Protein AF-A0A7R9B940-F1 (afdb_monomer)

Solvent-accessible surface area (backbone atoms only — not comparable to full-atom values): 6232 Å² total; per-residue (Å²): 134,87,73,83,68,97,74,81,76,77,67,79,69,38,91,93,46,44,43,45,78,43,86,52,98,89,57,70,48,78,44,73,43,91,58,52,70,61,50,43,40,62,71,63,48,48,57,58,64,75,61,55,75,85,69,80,76,79,82,84,69,86,85,84,73,89,69,79,79,77,85,67,60,71,65,58,56,52,50,53,53,51,52,54,54,51,54,56,64,73,76,109

Radius of gyration: 25.47 Å; Cα contacts (8 Å, |Δi|>4): 37; chains: 1; bounding box: 59×41×60 Å

InterPro domains:
  IPR029058 Alpha/Beta hydrolase fold [G3DSA:3.40.50.1820] (1-61)
  IPR029058 Alpha/Beta hydrolase fold [SSF53474] (8-49)

pLDDT: mean 72.04, std 13.84, range [44.0, 89.06]

Mean predicted aligned error: 18.37 Å

Organism: Timema shepardi (NCBI:txid629360)

Foldseek 3Di:
DDDDDDPPQADDADPVQRWDWDDDPVDTGIDRDDPPVVVCCVPPVVVVVVVPDPPDPPPPDDDDDPDPPPPDPVVVVVVVVVVVVVVVVVVD

Structure (mmCIF, N/CA/C/O backbone):
data_AF-A0A7R9B940-F1
#
_entry.id   AF-A0A7R9B940-F1
#
loop_
_atom_site.group_PDB
_atom_site.id
_atom_site.type_symbol
_atom_site.label_atom_id
_atom_site.label_alt_id
_atom_site.label_comp_id
_atom_site.label_asym_id
_atom_site.label_entity_id
_atom_site.label_seq_id
_atom_site.pdbx_PDB_ins_code
_atom_site.Cartn_x
_atom_site.Cartn_y
_atom_site.Cartn_z
_atom_site.occupancy
_atom_site.B_iso_or_equiv
_atom_site.auth_seq_id
_atom_site.auth_comp_id
_atom_site.auth_asym_id
_atom_site.auth_atom_id
_atom_site.pdbx_PDB_model_num
ATOM 1 N N . TYR A 1 1 ? 4.785 21.221 -12.037 1.00 44.00 1 TYR A N 1
ATOM 2 C CA . TYR A 1 1 ? 4.551 19.766 -12.033 1.00 44.00 1 TYR 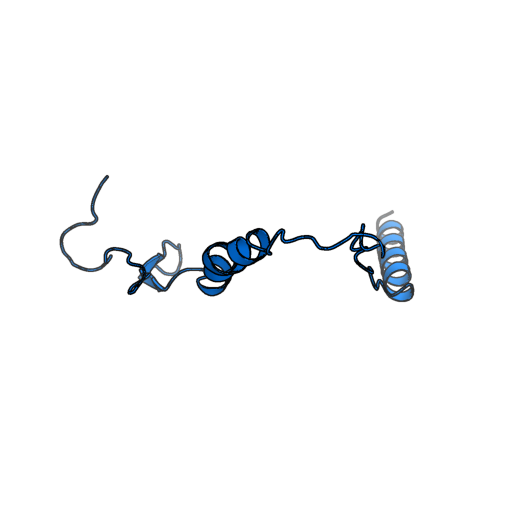A CA 1
ATOM 3 C C . TYR A 1 1 ? 4.727 19.256 -13.450 1.00 44.00 1 TYR A C 1
ATOM 5 O O . TYR A 1 1 ? 4.019 19.710 -14.338 1.00 44.00 1 TYR A O 1
ATOM 13 N N . ARG A 1 2 ? 5.759 18.443 -13.699 1.00 45.19 2 ARG A N 1
ATOM 14 C CA . ARG A 1 2 ? 6.031 17.891 -15.030 1.00 45.19 2 ARG A CA 1
ATOM 15 C C . ARG A 1 2 ? 5.057 16.737 -15.253 1.00 45.19 2 ARG A C 1
ATOM 17 O O . ARG A 1 2 ? 5.181 15.716 -14.589 1.00 45.19 2 ARG A O 1
ATOM 24 N N . HIS A 1 3 ? 4.081 16.934 -16.133 1.00 52.09 3 HIS A N 1
ATOM 25 C CA . HIS A 1 3 ? 3.276 15.835 -16.652 1.00 52.09 3 HIS A CA 1
ATOM 26 C C . HIS A 1 3 ? 4.202 14.927 -17.476 1.00 52.09 3 HIS A C 1
ATOM 28 O O . HIS A 1 3 ? 4.927 15.453 -18.328 1.00 52.09 3 HIS A O 1
ATOM 34 N N . PRO A 1 4 ? 4.256 13.611 -17.210 1.00 55.34 4 PRO A N 1
ATOM 35 C CA . PRO A 1 4 ? 4.918 12.691 -18.123 1.00 55.34 4 PRO A CA 1
ATOM 36 C C . PRO A 1 4 ? 4.215 12.800 -19.483 1.00 55.34 4 PRO A C 1
ATOM 38 O O . PRO A 1 4 ? 2.992 12.911 -19.550 1.00 55.34 4 PRO A O 1
ATOM 41 N N . GLY A 1 5 ? 5.020 12.935 -20.535 1.00 51.00 5 GLY A N 1
ATOM 42 C CA . GLY A 1 5 ? 4.594 13.312 -21.880 1.00 51.00 5 GLY A CA 1
ATOM 43 C C . GLY A 1 5 ? 3.753 12.259 -22.622 1.00 51.00 5 GLY A C 1
ATOM 44 O O . GLY A 1 5 ? 3.377 11.241 -22.051 1.00 51.00 5 GLY A O 1
ATOM 45 N N . PRO A 1 6 ? 3.467 12.522 -23.907 1.00 52.28 6 PRO A N 1
ATOM 46 C CA . PRO A 1 6 ? 2.222 12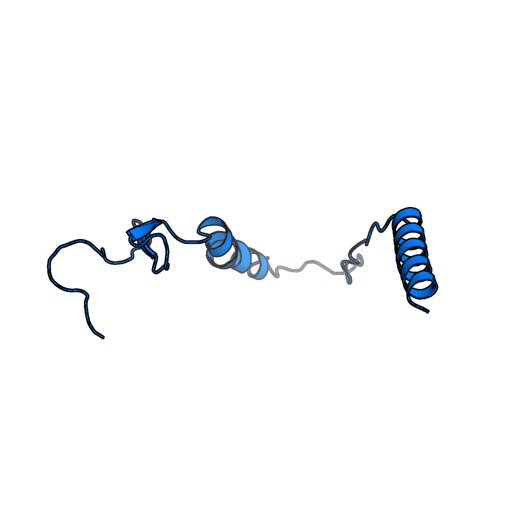.208 -24.626 1.00 52.28 6 PRO A CA 1
ATOM 47 C C . PRO A 1 6 ? 1.978 10.739 -25.015 1.00 52.28 6 PRO A C 1
ATOM 49 O O . PRO A 1 6 ? 0.980 10.465 -25.675 1.00 52.28 6 PRO A O 1
ATOM 52 N N . ASP A 1 7 ? 2.817 9.800 -24.580 1.00 52.62 7 ASP A N 1
ATOM 53 C CA . ASP A 1 7 ? 2.756 8.398 -25.003 1.00 52.62 7 ASP A CA 1
ATOM 54 C C . ASP A 1 7 ? 2.315 7.480 -23.852 1.00 52.62 7 ASP A C 1
ATOM 56 O O . ASP A 1 7 ? 3.023 6.560 -23.482 1.00 52.62 7 ASP A O 1
ATOM 60 N N . ASN A 1 8 ? 1.140 7.736 -23.267 1.00 54.91 8 ASN A N 1
ATOM 61 C CA . ASN A 1 8 ? 0.234 6.751 -22.634 1.00 54.91 8 ASN A CA 1
ATOM 62 C C . ASN A 1 8 ? 0.762 5.776 -21.545 1.00 54.91 8 ASN A C 1
ATOM 64 O O . ASN A 1 8 ? -0.012 4.946 -21.069 1.00 54.91 8 ASN A O 1
ATOM 68 N N . GLU A 1 9 ? 2.024 5.838 -21.124 1.00 69.75 9 GLU A N 1
ATOM 69 C CA . GLU A 1 9 ? 2.645 4.833 -20.245 1.00 69.75 9 GLU A CA 1
ATOM 70 C C . GLU A 1 9 ? 2.409 5.091 -18.757 1.00 69.75 9 GLU A C 1
ATOM 72 O O . GLU A 1 9 ? 2.573 4.185 -17.942 1.00 69.75 9 GLU A O 1
ATOM 77 N N . TRP A 1 10 ? 1.973 6.297 -18.384 1.00 75.31 10 TRP A N 1
ATOM 78 C CA . TRP A 1 10 ? 1.576 6.611 -17.014 1.00 75.31 10 TRP A CA 1
ATOM 79 C C . TRP A 1 10 ? 0.187 7.260 -16.979 1.00 75.31 10 TRP A C 1
ATOM 81 O O . TRP A 1 10 ? 0.068 8.481 -17.110 1.00 75.31 10 TRP A O 1
ATOM 91 N N . PRO A 1 11 ? -0.882 6.464 -16.790 1.00 78.19 11 PRO A N 1
ATOM 92 C CA . PRO A 1 11 ? -2.236 6.982 -16.714 1.00 78.19 11 PRO A CA 1
ATOM 93 C C . PRO A 1 11 ? -2.453 7.780 -15.429 1.00 78.19 11 PRO A C 1
ATOM 95 O O . PRO A 1 11 ? -1.820 7.547 -14.397 1.00 78.19 11 PRO A O 1
ATOM 98 N N . GLN A 1 12 ? -3.394 8.717 -15.486 1.00 84.00 12 GLN A N 1
ATOM 99 C CA . GLN A 1 12 ? -3.812 9.474 -14.316 1.00 84.00 12 GLN A CA 1
ATOM 100 C C . GLN A 1 12 ? -4.417 8.538 -13.259 1.00 84.00 12 GLN A C 1
ATOM 102 O O . GLN A 1 12 ? -5.254 7.690 -13.569 1.00 84.00 12 GLN A O 1
ATOM 107 N N . TYR A 1 13 ? -4.019 8.727 -12.000 1.00 83.56 13 TYR A N 1
ATOM 108 C CA . TYR A 1 13 ? -4.613 8.014 -10.874 1.00 83.56 13 TYR A CA 1
ATOM 109 C C . TYR A 1 13 ? -6.067 8.462 -10.667 1.00 83.56 13 TYR A C 1
ATOM 111 O O . TYR A 1 13 ? -6.340 9.659 -10.534 1.00 83.56 13 TYR A O 1
ATOM 119 N N . SER A 1 14 ? -6.988 7.506 -10.578 1.00 85.38 14 SER A N 1
ATOM 120 C CA . SER A 1 14 ? -8.359 7.726 -10.109 1.00 85.38 14 SER A CA 1
ATOM 121 C C . SER A 1 14 ? -8.756 6.648 -9.102 1.00 85.38 14 SER A C 1
ATOM 123 O O . SER A 1 14 ? -8.099 5.614 -9.004 1.00 85.38 14 SER A O 1
ATOM 125 N N . GLN A 1 15 ? -9.830 6.872 -8.340 1.00 81.75 15 GLN A N 1
ATOM 126 C CA . GLN A 1 15 ? -10.339 5.856 -7.411 1.00 81.75 15 GLN A CA 1
ATOM 127 C C . GLN A 1 15 ? -10.743 4.568 -8.148 1.00 81.75 15 GLN A C 1
ATOM 129 O O . GLN A 1 15 ? -10.423 3.476 -7.687 1.00 81.75 15 GLN A O 1
ATOM 134 N N . ASP A 1 16 ? -11.369 4.702 -9.321 1.00 83.25 16 ASP A N 1
ATOM 135 C CA . ASP A 1 16 ? -11.794 3.572 -10.159 1.00 83.25 16 ASP A CA 1
ATOM 136 C C . ASP A 1 16 ? -10.621 2.895 -10.885 1.00 83.25 16 ASP A C 1
ATOM 138 O 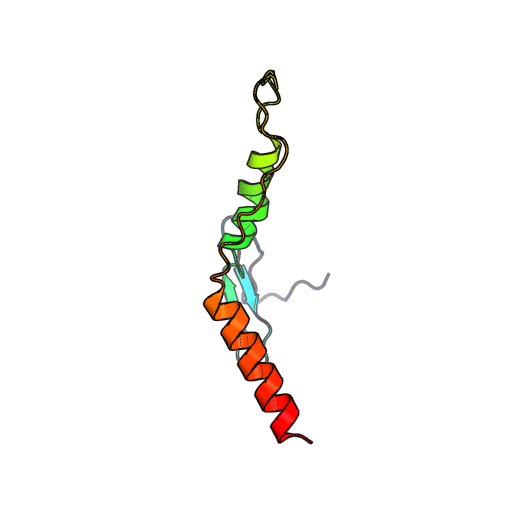O . ASP A 1 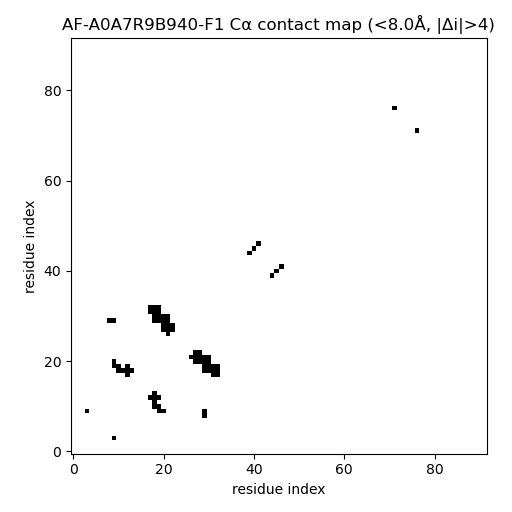16 ? -10.661 1.707 -11.207 1.00 83.25 16 ASP A O 1
ATOM 142 N N . SER A 1 17 ? -9.548 3.647 -11.136 1.00 82.88 17 SER A N 1
ATOM 143 C CA . SER A 1 17 ? -8.326 3.167 -11.774 1.00 82.88 17 SER A CA 1
ATOM 144 C C . SER A 1 17 ? -7.095 3.617 -10.976 1.00 82.88 17 SER A C 1
ATOM 146 O O . SER A 1 17 ? -6.365 4.516 -11.413 1.00 82.88 17 SER A O 1
ATOM 148 N N . PRO A 1 18 ? -6.825 2.981 -9.814 1.00 84.75 18 PRO A N 1
ATOM 149 C CA . PRO A 1 18 ? -5.762 3.384 -8.896 1.00 84.75 18 PRO A CA 1
ATOM 150 C C . PRO A 1 18 ? -4.403 2.840 -9.355 1.00 84.75 18 PRO A C 1
ATOM 152 O O . PRO A 1 18 ? -3.748 2.034 -8.685 1.00 84.75 18 PRO A O 1
ATOM 155 N N . GLN A 1 19 ? -4.009 3.230 -10.563 1.00 86.12 19 GLN A N 1
ATOM 156 C CA . GLN A 1 19 ? -2.754 2.839 -11.187 1.00 86.12 19 GLN A CA 1
ATOM 157 C C . GLN A 1 19 ? -1.648 3.805 -10.772 1.00 86.12 19 GLN A C 1
ATOM 159 O O . GLN A 1 19 ? -1.855 5.014 -10.680 1.00 86.12 19 GLN A O 1
ATOM 164 N N . TYR A 1 20 ? -0.469 3.261 -10.510 1.00 81.81 20 TYR A N 1
ATOM 165 C CA . TYR A 1 20 ? 0.709 4.027 -10.131 1.00 81.81 20 TYR A CA 1
ATOM 166 C C . TYR A 1 20 ? 1.932 3.464 -10.844 1.00 81.81 20 TYR A C 1
ATOM 168 O O . TYR A 1 20 ? 1.957 2.294 -11.226 1.00 81.81 20 TYR A O 1
ATOM 176 N N . TYR A 1 21 ? 2.951 4.297 -11.010 1.00 83.88 21 TYR A N 1
ATOM 177 C CA . TYR A 1 21 ? 4.197 3.874 -11.626 1.00 83.88 21 TYR A CA 1
ATOM 178 C C . TYR A 1 21 ? 5.164 3.351 -10.564 1.00 83.88 21 TYR A C 1
ATOM 180 O O . TYR A 1 21 ? 5.409 4.000 -9.544 1.00 83.88 21 TYR A O 1
ATOM 188 N N . ILE A 1 22 ? 5.695 2.159 -10.798 1.00 84.06 22 ILE A N 1
ATOM 189 C CA . ILE A 1 22 ? 6.728 1.523 -9.994 1.00 84.06 22 ILE A CA 1
ATOM 190 C C . ILE A 1 22 ? 8.073 1.962 -10.565 1.00 84.06 22 ILE A C 1
ATOM 192 O O . ILE A 1 22 ? 8.398 1.662 -11.712 1.00 84.06 22 ILE A O 1
ATOM 196 N N . PHE A 1 23 ? 8.846 2.660 -9.737 1.00 81.88 23 PHE A N 1
ATOM 197 C CA . PHE A 1 23 ? 10.250 2.957 -9.997 1.00 81.88 23 PHE A CA 1
ATOM 198 C C . PHE A 1 23 ? 11.112 2.003 -9.169 1.00 81.88 23 PHE A C 1
ATOM 200 O O . PHE A 1 23 ? 11.151 2.115 -7.942 1.00 81.88 23 PHE A O 1
ATOM 207 N N . ASN A 1 24 ? 11.778 1.054 -9.823 1.00 77.69 24 ASN A N 1
ATOM 208 C CA . ASN A 1 24 ? 12.683 0.093 -9.190 1.00 77.69 24 ASN A CA 1
ATOM 209 C C . ASN A 1 24 ? 13.908 -0.131 -10.101 1.00 77.69 24 ASN A C 1
ATOM 211 O O . ASN A 1 24 ? 13.860 0.122 -11.301 1.00 77.69 24 ASN A O 1
ATOM 215 N N . THR A 1 25 ? 15.025 -0.584 -9.539 1.00 81.81 25 THR A N 1
ATOM 216 C CA . THR A 1 25 ? 16.235 -0.914 -10.304 1.00 81.81 25 THR A CA 1
ATOM 217 C C . THR A 1 25 ? 16.021 -2.091 -11.250 1.00 81.81 25 THR A C 1
ATOM 219 O O . THR A 1 25 ? 16.599 -2.102 -12.334 1.00 81.81 25 THR A O 1
ATOM 222 N N . ASP A 1 26 ? 15.166 -3.040 -10.864 1.00 80.38 26 ASP A N 1
ATOM 223 C CA . ASP A 1 26 ? 15.006 -4.305 -11.588 1.00 80.38 26 ASP A CA 1
ATOM 224 C C . ASP A 1 26 ? 13.775 -4.302 -12.502 1.00 80.38 26 ASP A C 1
ATOM 226 O O . ASP A 1 26 ? 13.772 -4.924 -13.562 1.00 80.38 26 ASP A O 1
ATOM 230 N N . THR A 1 27 ? 12.708 -3.604 -12.097 1.00 70.12 27 THR A N 1
ATOM 231 C CA . THR A 1 27 ? 11.437 -3.559 -12.833 1.00 70.12 27 THR A CA 1
ATOM 232 C C . THR A 1 27 ? 10.805 -2.171 -12.775 1.00 70.12 27 THR A C 1
ATOM 234 O O . THR A 1 27 ? 10.436 -1.674 -11.717 1.00 70.12 27 THR A O 1
ATOM 237 N N . ASN A 1 28 ? 10.638 -1.551 -13.940 1.00 77.12 28 ASN A N 1
ATOM 238 C CA . ASN A 1 28 ? 9.886 -0.308 -14.089 1.00 77.12 28 ASN A CA 1
ATOM 239 C C . ASN A 1 28 ? 8.572 -0.609 -14.807 1.00 77.12 28 ASN A C 1
ATOM 241 O O . ASN A 1 28 ? 8.559 -1.407 -15.744 1.00 77.12 28 ASN A O 1
ATOM 245 N N . GLY A 1 29 ? 7.472 0.010 -14.382 1.00 79.44 29 GLY A N 1
ATOM 246 C CA . GLY A 1 29 ? 6.183 -0.177 -15.047 1.00 79.44 29 GLY A CA 1
ATOM 247 C C . GLY A 1 29 ? 4.988 0.188 -14.180 1.00 79.44 29 GLY A C 1
ATOM 248 O O . GLY A 1 29 ? 5.130 0.788 -13.118 1.00 79.44 29 GLY A O 1
ATOM 249 N N . LEU A 1 30 ? 3.790 -0.182 -14.629 1.00 82.06 30 LEU A N 1
ATOM 250 C CA . LEU A 1 30 ? 2.550 0.130 -13.925 1.00 82.06 30 LEU A CA 1
ATOM 251 C C . LEU A 1 30 ? 2.164 -0.958 -12.925 1.00 82.06 30 LEU A C 1
ATOM 253 O O . LEU A 1 30 ? 2.053 -2.136 -13.262 1.00 82.06 30 LEU A O 1
ATOM 257 N N . GLY A 1 31 ? 1.894 -0.533 -11.696 1.00 77.88 31 GLY A N 1
ATOM 258 C CA . GLY A 1 31 ? 1.254 -1.331 -10.661 1.00 77.88 31 GLY A CA 1
ATOM 259 C C . GLY A 1 31 ? -0.170 -0.853 -10.384 1.00 77.88 31 GLY A C 1
ATOM 260 O O . GLY A 1 31 ? -0.554 0.273 -10.708 1.00 77.88 31 GLY A O 1
ATOM 261 N N . ARG A 1 32 ? -0.964 -1.701 -9.726 1.00 74.38 32 ARG A N 1
ATOM 262 C CA . ARG A 1 32 ? -2.240 -1.299 -9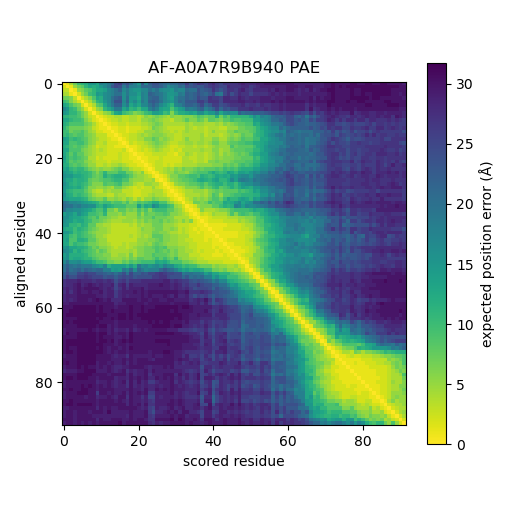.111 1.00 74.38 32 ARG A CA 1
ATOM 263 C C . ARG A 1 32 ? -2.064 -1.186 -7.609 1.00 74.38 32 ARG A C 1
ATOM 265 O O . ARG A 1 32 ? -1.653 -2.165 -6.999 1.00 74.38 32 ARG A O 1
ATOM 272 N N . GLY A 1 33 ? -2.344 0.012 -7.085 1.00 68.81 33 GLY A N 1
ATOM 273 C CA . GLY A 1 33 ? -2.197 0.483 -5.701 1.00 68.81 33 GLY A CA 1
ATOM 274 C C . GLY A 1 33 ? -1.297 -0.355 -4.781 1.00 68.81 33 GLY A C 1
ATOM 275 O O . GLY A 1 33 ? -1.736 -1.423 -4.342 1.00 68.81 33 GLY A O 1
ATOM 276 N N . PRO A 1 34 ? -0.100 0.123 -4.384 1.00 63.03 34 PRO A N 1
ATOM 277 C CA . PRO A 1 34 ? 0.668 -0.590 -3.382 1.00 63.03 34 PRO A CA 1
ATOM 278 C C . PRO A 1 34 ? -0.153 -0.558 -2.096 1.00 63.03 34 PRO A C 1
ATOM 280 O O . PRO A 1 34 ? -0.534 0.511 -1.625 1.00 63.03 34 PRO A O 1
ATOM 283 N N . ARG A 1 35 ? -0.443 -1.737 -1.543 1.00 72.62 35 ARG A N 1
ATOM 284 C CA . ARG A 1 35 ? -1.199 -1.870 -0.292 1.00 72.62 35 ARG A CA 1
ATOM 285 C C . ARG A 1 35 ? -2.634 -1.330 -0.355 1.00 72.62 35 ARG A C 1
ATOM 287 O O . ARG A 1 35 ? -3.130 -0.771 0.619 1.00 72.62 35 ARG A O 1
ATOM 294 N N . SER A 1 36 ? -3.324 -1.490 -1.489 1.00 79.06 36 SER A N 1
ATOM 295 C CA . SER A 1 36 ? -4.713 -1.023 -1.655 1.00 79.06 36 SER A CA 1
ATOM 296 C C . SER A 1 36 ? -5.652 -1.491 -0.531 1.00 79.06 36 SER A C 1
ATOM 298 O O . SER A 1 36 ? -6.492 -0.719 -0.074 1.00 79.06 36 SER A O 1
ATOM 300 N N . ARG A 1 37 ? -5.457 -2.714 -0.018 1.00 80.12 37 ARG A N 1
ATOM 301 C CA . ARG A 1 37 ? -6.203 -3.253 1.131 1.00 80.12 37 ARG A CA 1
ATOM 302 C C . ARG A 1 37 ? -5.889 -2.515 2.433 1.00 80.12 37 ARG A C 1
ATOM 304 O O . ARG A 1 37 ? -6.796 -2.220 3.204 1.00 80.12 37 ARG A O 1
ATOM 311 N N . GLU A 1 38 ? -4.626 -2.206 2.690 1.00 85.06 38 GLU A N 1
ATOM 312 C CA . GLU A 1 38 ? -4.216 -1.500 3.903 1.00 85.06 38 GLU A CA 1
ATOM 313 C C . GLU A 1 38 ? -4.567 -0.012 3.860 1.00 85.06 38 GLU A C 1
ATOM 315 O O . GLU A 1 38 ? -4.934 0.554 4.884 1.00 85.06 38 GLU A O 1
ATOM 320 N N . CYS A 1 39 ? -4.527 0.624 2.688 1.00 84.75 39 CYS A N 1
ATOM 321 C CA . CYS A 1 39 ? -5.041 1.983 2.527 1.00 84.75 39 CYS A CA 1
ATOM 322 C C . CYS A 1 39 ? -6.563 2.037 2.723 1.00 84.75 39 CYS A C 1
ATOM 324 O O . CYS A 1 39 ? -7.048 2.966 3.362 1.00 84.75 39 CYS A O 1
ATOM 326 N N . ALA A 1 40 ? -7.314 1.032 2.253 1.00 86.75 40 ALA A N 1
ATOM 327 C CA . ALA A 1 40 ? -8.755 0.943 2.500 1.00 86.75 40 ALA A CA 1
ATOM 328 C C . ALA A 1 40 ? -9.076 0.826 4.000 1.00 86.75 40 ALA A C 1
ATOM 330 O O . ALA A 1 40 ? -10.030 1.436 4.479 1.00 86.75 40 ALA A O 1
ATOM 331 N N . PHE A 1 41 ? -8.241 0.123 4.775 1.00 88.62 41 PHE A N 1
ATOM 332 C CA . PHE A 1 41 ? -8.387 0.100 6.230 1.00 88.62 41 PHE A CA 1
ATOM 333 C C . PHE A 1 41 ? -8.342 1.516 6.825 1.00 88.62 41 PHE A C 1
ATOM 335 O O . PHE A 1 41 ? -9.258 1.910 7.541 1.00 88.62 41 PHE A O 1
ATOM 342 N N . TRP A 1 42 ? -7.317 2.304 6.505 1.00 88.00 42 TRP A N 1
ATOM 343 C CA . TRP A 1 42 ? -7.166 3.643 7.085 1.00 88.00 42 TRP A CA 1
ATOM 344 C C . TRP A 1 42 ? -8.177 4.657 6.552 1.00 88.00 42 TRP A C 1
ATOM 346 O O . TRP A 1 42 ? -8.633 5.510 7.306 1.00 88.00 42 TRP A O 1
ATOM 356 N N . ASN A 1 43 ? -8.542 4.564 5.275 1.00 87.19 43 ASN A N 1
ATOM 357 C CA . ASN A 1 43 ? -9.385 5.569 4.633 1.00 87.19 43 ASN A CA 1
ATOM 358 C C . ASN A 1 43 ? -10.883 5.280 4.783 1.00 87.19 43 ASN A C 1
ATOM 360 O O . ASN A 1 43 ? -11.674 6.214 4.853 1.00 87.19 43 ASN A O 1
ATOM 364 N N . GLU A 1 44 ? -11.288 4.009 4.824 1.00 89.06 44 GLU A N 1
ATOM 365 C CA . GLU A 1 44 ? -12.706 3.623 4.794 1.00 89.06 44 GLU A CA 1
ATOM 366 C C . GLU A 1 44 ? -13.173 2.963 6.089 1.00 89.06 44 GLU A C 1
ATOM 368 O O . GLU A 1 44 ? -14.332 3.117 6.477 1.00 89.06 44 GLU A O 1
ATOM 373 N N . PHE A 1 45 ? -12.307 2.188 6.748 1.00 87.31 45 PHE A N 1
ATOM 374 C CA . PHE A 1 45 ? -12.677 1.444 7.951 1.00 87.31 45 PHE A CA 1
ATOM 375 C C . PHE A 1 45 ? -12.392 2.231 9.232 1.00 87.31 45 PHE A C 1
ATOM 377 O O . PHE A 1 45 ? -13.262 2.332 10.092 1.00 87.31 45 PHE A O 1
ATOM 384 N N . PHE A 1 46 ? -11.207 2.826 9.357 1.00 87.56 46 PHE A N 1
ATOM 385 C CA . PHE A 1 46 ? -10.794 3.552 10.556 1.00 87.56 46 PHE A CA 1
ATOM 386 C C . PHE A 1 46 ? -11.739 4.712 10.936 1.00 87.56 46 PHE A C 1
ATOM 388 O O . PHE A 1 46 ? -12.099 4.794 12.111 1.00 87.56 46 PHE A O 1
ATOM 395 N N . PRO A 1 47 ? -12.244 5.549 10.002 1.00 86.75 47 PRO A N 1
ATOM 396 C CA . PRO A 1 47 ? -13.184 6.621 10.347 1.00 86.75 47 PRO A CA 1
ATOM 397 C C . PRO A 1 47 ? -14.497 6.113 10.962 1.00 86.75 47 PRO A C 1
ATOM 399 O O . PRO A 1 47 ? -15.061 6.755 11.846 1.00 86.75 47 PRO A O 1
ATOM 402 N N . LYS A 1 48 ? -14.947 4.911 10.579 1.00 85.56 48 LYS A N 1
ATOM 403 C CA . LYS A 1 48 ? -16.160 4.289 11.137 1.00 85.56 48 LYS A CA 1
ATOM 404 C C . LYS A 1 48 ? -15.996 3.908 12.610 1.00 85.56 48 LYS A C 1
ATOM 406 O O . LYS A 1 48 ? -16.986 3.823 13.325 1.00 85.56 48 LYS A O 1
ATOM 411 N N . LEU A 1 49 ? -14.761 3.697 13.079 1.00 80.44 49 LEU A N 1
ATOM 412 C CA . LEU A 1 49 ? -14.479 3.458 14.499 1.00 80.44 49 LEU A CA 1
ATOM 413 C C . LEU A 1 49 ? -14.666 4.733 15.328 1.00 80.44 49 LEU A C 1
ATOM 415 O O . LEU A 1 49 ? -15.161 4.663 16.449 1.00 80.44 49 LEU A O 1
ATOM 419 N N . SER A 1 50 ? -14.287 5.893 14.782 1.00 73.12 50 SER A N 1
ATOM 420 C CA . SER A 1 50 ? -14.482 7.186 15.452 1.00 73.12 50 SER A CA 1
ATOM 421 C C . SER A 1 50 ? -15.930 7.669 15.432 1.00 73.12 50 SER A C 1
ATOM 423 O O . SER A 1 50 ? -16.317 8.458 16.286 1.00 73.12 50 SER A O 1
ATOM 425 N N . GLU A 1 51 ? -16.730 7.179 14.487 1.00 66.31 51 GLU A N 1
ATOM 426 C CA . GLU A 1 51 ? -18.147 7.523 14.334 1.00 66.31 51 GLU A CA 1
ATOM 427 C C . GLU A 1 51 ? -19.079 6.632 15.177 1.00 66.31 51 GLU A C 1
ATOM 429 O O . GLU A 1 51 ? -20.301 6.713 15.052 1.00 66.31 51 GLU A O 1
ATOM 434 N N . SER A 1 52 ? -18.511 5.795 16.060 1.00 60.31 52 SER A N 1
ATOM 435 C CA . SER A 1 52 ? -19.251 5.091 17.111 1.00 60.31 52 SER A CA 1
ATOM 436 C C . SER A 1 52 ? -20.212 6.071 17.793 1.00 60.31 52 SER A C 1
ATOM 438 O O . SER A 1 52 ? -19.745 7.079 18.333 1.00 60.31 52 SER A O 1
ATOM 440 N N . PRO A 1 53 ? -21.531 5.808 17.797 1.00 55.81 53 PRO A N 1
ATOM 441 C CA . PRO A 1 53 ? -22.495 6.756 18.313 1.00 55.81 53 PRO A CA 1
ATOM 442 C C . PRO A 1 53 ? -22.219 6.984 19.795 1.00 55.81 53 PRO A C 1
ATOM 444 O O . PRO A 1 53 ? -22.437 6.113 20.635 1.00 55.81 53 PRO A O 1
ATOM 447 N N . GLY A 1 54 ? -21.775 8.194 20.122 1.00 57.34 54 GLY A N 1
ATOM 448 C CA . GLY A 1 54 ? -21.848 8.754 21.465 1.00 57.34 54 GLY A CA 1
ATOM 449 C C . 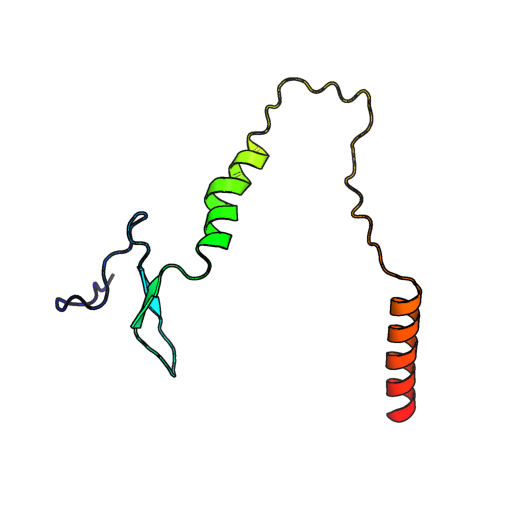GLY A 1 54 ? -23.294 9.050 21.871 1.00 57.34 54 GLY A C 1
ATOM 450 O O . GLY A 1 54 ? -23.565 10.113 22.417 1.00 57.34 54 GLY A O 1
ATOM 451 N N . THR A 1 55 ? -24.233 8.146 21.589 1.00 54.81 55 THR A N 1
ATOM 452 C CA . THR A 1 55 ? -25.513 8.099 22.292 1.00 54.81 55 THR A CA 1
ATOM 453 C C . THR A 1 55 ? -25.314 7.227 23.518 1.00 54.81 55 THR A C 1
ATOM 455 O O . THR A 1 55 ? -25.431 6.008 23.444 1.00 54.81 55 THR A O 1
ATOM 458 N N . ASP A 1 56 ? -24.950 7.896 24.609 1.00 55.31 56 ASP A N 1
ATOM 459 C CA . ASP A 1 56 ? -25.331 7.535 25.974 1.00 55.31 56 ASP A CA 1
ATOM 460 C C . ASP A 1 56 ? -25.188 6.042 26.321 1.00 55.31 56 ASP A C 1
ATOM 462 O O . ASP A 1 56 ? -26.151 5.329 26.602 1.00 55.31 56 ASP A O 1
ATOM 466 N N . VAL A 1 57 ? -23.954 5.539 26.274 1.00 57.47 57 VAL A N 1
ATOM 467 C CA . VAL A 1 57 ? -23.625 4.302 26.982 1.00 57.47 57 VAL A CA 1
ATOM 468 C C . VAL A 1 57 ? -23.290 4.700 28.415 1.00 57.47 57 VAL A C 1
ATOM 470 O O . VAL A 1 57 ? -22.169 5.124 28.704 1.00 57.47 57 VAL A O 1
ATOM 473 N N . ASP A 1 58 ? -24.284 4.580 29.296 1.00 52.12 58 ASP A N 1
ATOM 474 C CA . ASP A 1 58 ? -24.125 4.646 30.748 1.00 52.12 58 ASP A CA 1
ATOM 475 C C . ASP A 1 58 ? -22.987 3.704 31.173 1.00 52.12 58 ASP A C 1
ATOM 477 O O . ASP A 1 58 ? -23.103 2.474 31.172 1.00 52.12 58 ASP A O 1
ATOM 481 N N . CYS A 1 59 ? -21.841 4.299 31.503 1.00 53.94 59 CYS A N 1
ATOM 482 C CA . CYS A 1 59 ? -20.662 3.615 32.014 1.00 53.94 59 CYS A CA 1
ATOM 483 C C . CYS A 1 59 ? -20.847 3.230 33.490 1.00 53.94 59 CYS A C 1
ATOM 485 O O . CYS A 1 59 ? -20.005 3.547 34.324 1.00 53.94 59 CYS A O 1
ATOM 487 N N . SER A 1 60 ? -21.914 2.506 33.821 1.00 56.16 60 SER A N 1
ATOM 488 C CA . SER A 1 60 ? -22.091 1.898 35.147 1.00 56.16 60 SER A CA 1
ATOM 489 C C . SER A 1 60 ? -21.587 0.445 35.213 1.00 56.16 60 SER A C 1
ATOM 491 O O . SER A 1 60 ? -21.704 -0.219 36.240 1.00 56.16 60 SER A O 1
ATOM 493 N N . GLY A 1 61 ? -20.944 -0.051 34.148 1.00 56.38 61 GLY A N 1
ATOM 494 C CA . GLY A 1 61 ? -20.349 -1.390 34.082 1.00 56.38 61 GLY A CA 1
ATOM 495 C C . GLY A 1 61 ? -18.972 -1.393 33.420 1.00 56.38 61 GLY A C 1
ATOM 496 O O . GLY A 1 61 ? -18.850 -1.748 32.256 1.00 56.38 61 GLY A O 1
ATOM 497 N N . GLY A 1 62 ? -17.953 -0.968 34.174 1.00 54.28 62 GLY A N 1
ATOM 498 C CA . GLY A 1 62 ? -16.516 -0.924 33.858 1.00 54.28 62 GLY A CA 1
ATOM 499 C C . GLY A 1 62 ? -16.007 -1.619 32.584 1.00 54.28 62 GLY A C 1
ATOM 500 O O . GLY A 1 62 ? -15.695 -2.806 32.593 1.00 54.28 62 GLY A O 1
ATOM 501 N N . ILE A 1 63 ? -15.754 -0.821 31.546 1.00 51.94 63 ILE A N 1
ATOM 502 C CA . ILE A 1 63 ? -14.842 -1.140 30.435 1.00 51.94 63 ILE A CA 1
ATOM 503 C C . ILE A 1 63 ? -13.935 0.069 30.176 1.00 51.94 63 ILE A C 1
ATOM 505 O O . ILE A 1 63 ? -13.935 0.678 29.113 1.00 51.94 63 ILE A O 1
ATOM 509 N N . LEU A 1 64 ? -13.141 0.429 31.187 1.00 53.16 64 LEU A N 1
ATOM 510 C CA . LEU A 1 64 ? -11.982 1.300 31.014 1.00 53.16 64 LEU A CA 1
ATOM 511 C C . LEU A 1 64 ? -10.722 0.432 31.086 1.00 53.16 64 LEU A C 1
ATOM 513 O O . LEU A 1 64 ? -10.333 -0.040 32.152 1.00 53.16 64 LEU A O 1
ATOM 517 N N . GLY A 1 65 ? -10.101 0.209 29.931 1.00 52.47 65 GLY A N 1
ATOM 518 C CA . GLY A 1 65 ? -8.836 -0.509 29.812 1.00 52.47 65 GLY A CA 1
ATOM 519 C C . GLY A 1 65 ? -8.984 -1.824 29.067 1.00 52.47 65 GLY A C 1
ATOM 520 O O . GLY A 1 65 ? -9.038 -2.893 29.673 1.00 52.47 6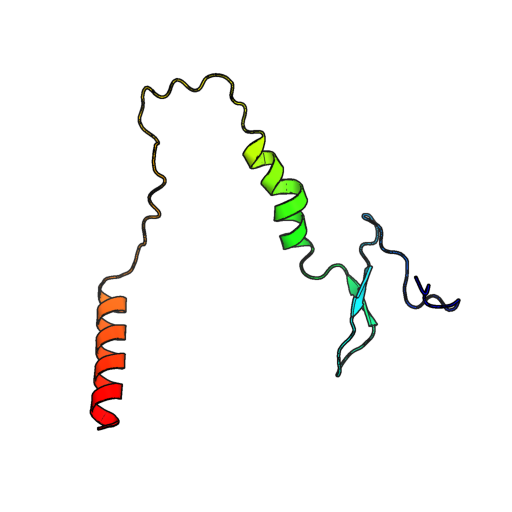5 GLY A O 1
ATOM 521 N N . MET A 1 66 ? -8.955 -1.758 27.735 1.00 48.56 66 MET A N 1
AT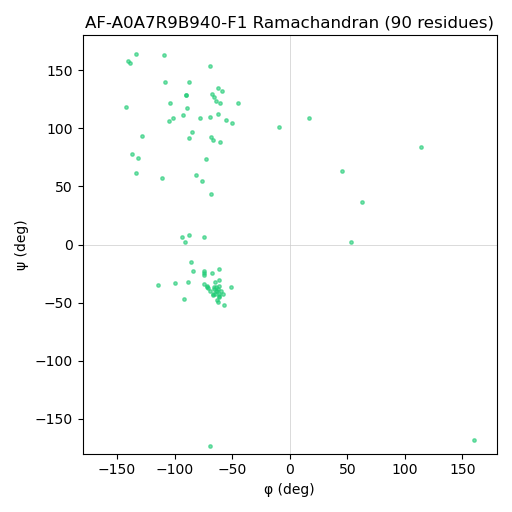OM 522 C CA . MET A 1 66 ? -8.534 -2.904 26.934 1.00 48.56 66 MET A CA 1
ATOM 523 C C . MET A 1 66 ? -7.088 -3.242 27.322 1.00 48.56 66 MET A C 1
ATOM 525 O O . MET A 1 66 ? -6.129 -2.725 26.753 1.00 48.56 66 MET A O 1
ATOM 529 N N . LYS A 1 67 ? -6.915 -4.085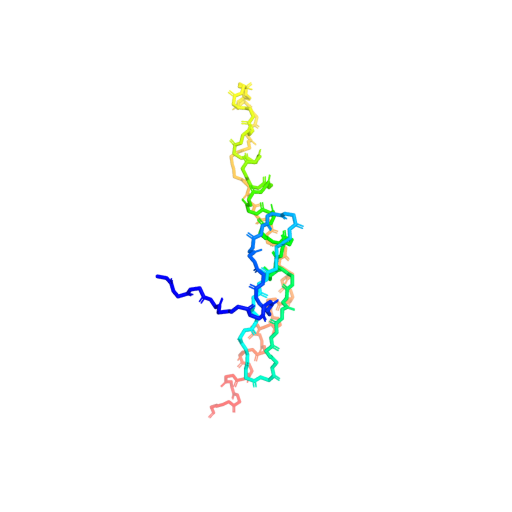 28.344 1.00 50.44 67 LYS A N 1
ATOM 530 C CA . LYS A 1 67 ? -5.643 -4.751 28.596 1.00 50.44 67 LYS A CA 1
ATOM 531 C C . LYS A 1 67 ? -5.454 -5.742 27.458 1.00 50.44 67 LYS A C 1
ATOM 533 O O . LYS A 1 67 ? -6.165 -6.739 27.380 1.00 50.44 67 LYS A O 1
ATOM 538 N N . MET A 1 68 ? -4.497 -5.461 26.581 1.00 50.88 68 MET A N 1
ATOM 539 C CA . MET A 1 68 ? -3.959 -6.463 25.669 1.00 50.88 68 MET A CA 1
ATOM 540 C C . MET A 1 68 ? -3.477 -7.631 26.534 1.00 50.88 68 MET A C 1
ATOM 542 O O . MET A 1 68 ? -2.490 -7.504 27.261 1.00 50.88 68 MET A O 1
ATOM 546 N N . ALA A 1 69 ? -4.200 -8.750 26.524 1.00 58.72 69 ALA A N 1
ATOM 547 C CA . ALA A 1 69 ? -3.714 -9.975 27.132 1.00 58.72 69 ALA A CA 1
ATOM 548 C C . ALA A 1 69 ? -2.541 -10.460 26.273 1.00 58.72 69 ALA A C 1
ATOM 550 O O . ALA A 1 69 ? -2.725 -11.141 25.267 1.00 58.72 69 ALA A O 1
ATOM 551 N N . SER A 1 70 ? -1.326 -10.052 26.641 1.00 56.47 70 SER A N 1
ATOM 552 C CA . SER A 1 70 ? -0.098 -10.609 26.084 1.00 56.47 70 SER A CA 1
ATOM 553 C C . SER A 1 70 ? -0.009 -12.063 26.536 1.00 56.47 70 SER A C 1
ATOM 555 O O . SER A 1 70 ? 0.508 -12.364 27.610 1.00 56.47 70 SER A O 1
ATOM 557 N N . SER A 1 71 ? -0.566 -12.970 25.735 1.00 60.94 71 SER A N 1
ATOM 558 C CA . SER A 1 71 ? -0.394 -14.412 25.898 1.00 60.94 71 SER A CA 1
ATOM 559 C C . SER A 1 71 ? 1.025 -14.779 25.469 1.00 60.94 71 SER A C 1
ATOM 561 O O . SER A 1 71 ? 1.269 -15.295 24.380 1.00 60.94 71 SER A O 1
ATOM 563 N N . THR A 1 72 ? 1.999 -14.432 26.305 1.00 69.75 72 THR A N 1
ATOM 564 C CA . THR A 1 72 ? 3.384 -14.844 26.107 1.00 69.75 72 THR A CA 1
ATOM 565 C C . THR A 1 72 ? 3.577 -16.129 26.891 1.00 69.75 72 THR A C 1
ATOM 567 O O . THR A 1 72 ? 3.523 -16.129 28.120 1.00 69.75 72 THR A O 1
ATOM 570 N N . ASN A 1 73 ? 3.774 -17.245 26.190 1.00 78.56 73 ASN A N 1
ATOM 571 C CA . ASN A 1 73 ? 4.036 -18.519 26.848 1.00 78.56 73 ASN A CA 1
ATOM 572 C C . ASN A 1 73 ? 5.332 -18.394 27.682 1.00 78.56 73 ASN A C 1
ATOM 574 O O . ASN A 1 73 ? 6.388 -18.087 27.115 1.00 78.56 73 ASN A O 1
ATOM 578 N N . PRO A 1 74 ? 5.294 -18.639 29.005 1.00 80.31 74 PRO A N 1
ATOM 579 C CA . PRO A 1 74 ? 6.449 -18.447 29.882 1.00 80.31 74 PRO A CA 1
ATOM 580 C C . PRO A 1 74 ? 7.642 -19.337 29.506 1.00 80.31 74 PRO A C 1
ATOM 582 O O . PRO A 1 74 ? 8.778 -19.007 29.843 1.00 80.31 74 PRO A O 1
ATOM 585 N N . LEU A 1 75 ? 7.417 -20.442 28.784 1.00 80.25 75 LEU A N 1
ATOM 586 C CA . LEU A 1 75 ? 8.484 -21.310 28.283 1.00 80.25 75 LEU A CA 1
ATOM 587 C C . LEU A 1 75 ? 9.269 -20.662 27.141 1.00 80.25 75 LEU A C 1
ATOM 589 O O . LEU A 1 75 ? 10.488 -20.800 27.096 1.00 80.25 75 LEU A O 1
ATOM 593 N N . ILE A 1 76 ? 8.598 -19.911 26.263 1.00 85.56 76 ILE A N 1
ATOM 594 C CA . ILE A 1 76 ? 9.244 -19.218 25.139 1.00 85.56 76 ILE A CA 1
ATOM 595 C C . ILE A 1 76 ? 10.162 -18.115 25.667 1.00 85.56 76 ILE A C 1
ATOM 597 O O . ILE A 1 76 ? 11.302 -18.003 25.229 1.00 85.56 76 ILE A O 1
ATOM 601 N N . VAL A 1 77 ? 9.707 -17.350 26.663 1.00 86.25 77 VAL A N 1
ATOM 602 C CA . VAL A 1 77 ? 10.531 -16.308 27.298 1.00 86.25 77 VAL A CA 1
ATOM 603 C C . VAL A 1 77 ? 11.766 -16.922 27.957 1.00 86.25 77 VAL A C 1
ATOM 605 O O . VAL A 1 77 ? 12.877 -16.444 27.751 1.00 86.25 77 VAL A O 1
ATOM 608 N N . LYS A 1 78 ? 11.596 -18.023 28.699 1.00 86.88 78 LYS A N 1
ATOM 609 C CA . LYS A 1 78 ? 12.716 -18.734 29.335 1.00 86.88 78 LYS A CA 1
ATOM 610 C C . LYS A 1 78 ? 13.700 -19.307 28.315 1.00 86.88 78 LYS A C 1
ATOM 612 O O . LYS A 1 78 ? 14.904 -19.209 28.529 1.00 86.88 78 LYS A O 1
ATOM 617 N N . PHE A 1 79 ? 13.205 -19.860 27.209 1.00 88.81 79 PHE A N 1
ATOM 618 C CA . PHE A 1 79 ? 14.044 -20.371 26.129 1.00 88.81 79 PHE A CA 1
ATOM 619 C C . PHE A 1 79 ? 14.861 -19.252 25.477 1.00 88.81 79 PHE A C 1
ATOM 621 O O . PHE A 1 79 ? 16.074 -19.379 25.351 1.00 88.81 79 PHE A O 1
ATOM 628 N N . LEU A 1 80 ? 14.230 -18.123 25.141 1.00 88.25 80 LEU A N 1
ATOM 629 C CA . LEU A 1 80 ? 14.921 -16.976 24.547 1.00 88.25 80 LEU A CA 1
ATOM 630 C C . LEU A 1 80 ? 16.001 -16.413 25.478 1.00 88.25 80 LEU A C 1
ATOM 632 O O . LEU A 1 80 ? 17.115 -16.156 25.030 1.00 88.25 80 LEU A O 1
ATOM 636 N N . LEU A 1 81 ? 15.711 -16.286 26.775 1.00 87.19 81 LEU A N 1
ATOM 637 C CA . LEU A 1 81 ? 16.698 -15.832 27.759 1.00 87.19 81 LEU A CA 1
ATOM 638 C C . LEU A 1 81 ? 17.878 -16.806 27.895 1.00 87.19 81 LEU A C 1
ATOM 640 O O . LEU A 1 81 ? 19.024 -16.365 27.971 1.00 87.19 81 LEU A O 1
ATOM 644 N N . PHE A 1 82 ? 17.622 -18.117 27.874 1.00 88.25 82 PHE A N 1
ATOM 645 C CA . PHE A 1 82 ? 18.674 -19.136 27.914 1.00 88.25 82 PHE A CA 1
ATOM 646 C C . PHE A 1 82 ? 19.563 -19.100 26.664 1.00 88.25 82 PHE A C 1
ATOM 648 O O . PHE A 1 82 ? 20.789 -19.169 26.768 1.00 88.25 82 PHE A O 1
ATOM 655 N N . VAL A 1 83 ? 18.952 -18.950 25.488 1.00 87.06 83 VAL A N 1
ATOM 656 C CA . VAL A 1 83 ? 19.656 -18.860 24.205 1.00 87.06 83 VAL A CA 1
ATOM 657 C C . VAL A 1 83 ? 20.564 -17.631 24.183 1.00 87.06 83 VAL A C 1
ATOM 659 O O . VAL A 1 83 ? 21.755 -17.758 23.912 1.00 87.06 83 VAL A O 1
ATOM 662 N N . ILE A 1 84 ? 20.041 -16.460 24.553 1.00 88.75 84 ILE A N 1
ATOM 663 C CA . ILE A 1 84 ? 20.819 -15.214 24.603 1.00 88.75 84 ILE A CA 1
ATOM 664 C C . ILE A 1 84 ? 21.970 -15.330 25.614 1.00 88.75 84 ILE A C 1
ATOM 666 O O . ILE A 1 84 ? 23.102 -14.984 25.285 1.00 88.75 84 ILE A O 1
ATOM 670 N N . SER A 1 85 ? 21.719 -15.876 26.810 1.00 82.00 85 SER A N 1
ATOM 671 C CA . SER A 1 85 ? 22.764 -16.080 27.825 1.00 82.00 85 SER A CA 1
ATOM 672 C C . SER A 1 85 ? 23.866 -17.029 27.353 1.00 82.00 85 SER A C 1
ATOM 674 O O . SER A 1 85 ? 25.033 -16.806 27.659 1.00 82.00 85 SER A O 1
ATOM 676 N N . SER A 1 86 ? 23.512 -18.080 26.614 1.00 77.88 86 SER A N 1
ATOM 677 C CA . SER A 1 86 ? 24.483 -19.052 26.105 1.00 77.88 86 SER A CA 1
ATOM 678 C C . SER A 1 86 ? 25.380 -18.437 25.032 1.00 77.88 86 SER A C 1
ATOM 680 O O . SER A 1 86 ? 26.585 -18.666 25.039 1.00 77.88 86 SER A O 1
ATOM 682 N N . PHE A 1 87 ? 24.825 -17.603 24.146 1.00 75.56 87 PHE A N 1
ATOM 683 C CA . PHE A 1 87 ? 25.615 -16.887 23.142 1.00 75.56 87 PHE A CA 1
ATOM 684 C C . PHE A 1 87 ? 26.580 -15.868 23.759 1.00 75.56 87 PHE A C 1
ATOM 686 O O . PHE A 1 87 ? 27.705 -15.745 23.283 1.00 75.56 87 PHE A O 1
ATOM 693 N N . VAL A 1 88 ? 26.180 -15.187 24.838 1.00 74.94 88 VAL A N 1
ATOM 694 C CA . VAL A 1 88 ? 27.072 -14.277 25.580 1.00 74.94 88 VAL A CA 1
ATOM 695 C C . VAL A 1 88 ? 28.236 -15.041 26.222 1.00 74.94 88 VAL A C 1
ATOM 697 O O . VAL A 1 88 ? 29.359 -14.549 26.202 1.00 74.94 88 VAL A O 1
ATOM 700 N N . GLN A 1 89 ? 28.000 -16.259 26.718 1.00 66.62 89 GLN A N 1
ATOM 701 C CA . GLN A 1 89 ? 29.034 -17.085 27.352 1.00 66.62 89 GLN A CA 1
ATOM 702 C C . GLN A 1 89 ? 30.033 -17.709 26.360 1.00 66.62 89 GLN A C 1
ATOM 704 O O . GLN A 1 89 ? 31.132 -18.066 26.759 1.00 66.62 89 GLN A O 1
ATOM 709 N N . ILE A 1 90 ? 29.645 -17.888 25.092 1.00 65.06 90 ILE A N 1
ATOM 710 C CA . ILE A 1 90 ? 30.508 -18.450 24.033 1.00 65.06 90 ILE A CA 1
ATOM 711 C C . ILE A 1 90 ? 31.401 -17.365 23.405 1.00 65.06 90 ILE A C 1
ATOM 713 O O . ILE A 1 90 ? 32.433 -17.676 22.816 1.00 65.06 90 ILE A O 1
ATOM 717 N N . ALA A 1 91 ? 31.003 -16.094 23.513 1.00 63.28 91 ALA A N 1
ATOM 718 C CA . ALA A 1 91 ? 31.726 -14.952 22.956 1.00 63.28 91 ALA A CA 1
ATOM 719 C C . ALA A 1 91 ? 32.751 -14.315 23.923 1.00 63.28 91 ALA A C 1
ATOM 721 O O . ALA A 1 91 ? 33.370 -13.317 23.549 1.00 63.28 91 ALA A O 1
ATOM 722 N N . LEU A 1 92 ? 32.920 -14.865 25.135 1.00 54.28 92 LEU A N 1
ATOM 723 C CA . LEU A 1 92 ? 33.884 -14.435 26.161 1.00 54.28 92 LEU A CA 1
ATOM 724 C C . LEU A 1 92 ? 34.921 -15.535 26.419 1.00 54.28 92 LEU A C 1
ATOM 726 O O . LEU A 1 92 ? 36.110 -15.184 26.582 1.00 54.28 92 LEU A O 1
#

Sequence (92 aa):
YRHPGPDNEWPQYSQDSPQYYIFNTDTNGLGRGPRSRECAFWNEFFPKLSESPGTDVDCSGGILGMKMASSTNPLIVKFLLFVISSFVQIAL

Secondary structure (DSSP, 8-state):
-----SSSSSPPP-SSS-EEEE--SS--EEEE-TTHHHHHIIIIIHHHHHT---S-----S------------HHHHHHHHHHHHHHHHH--